Protein AF-A0A1B6NQI1-F1 (afdb_monomer_lite)

Sequence (82 aa):
TPSSAYSMAKAGLHALTQHMAMELADHSIRVNAVSPAVVKTPIYETFIDPAEMDDALAGFDSFHPIGRIGTPDDVANAIMFF

Radius of gyration: 16.11 Å; chains: 1; bounding box: 36×23×41 Å

Structure (mmCIF, N/CA/C/O backbone):
data_AF-A0A1B6NQI1-F1
#
_entry.id   AF-A0A1B6NQI1-F1
#
loop_
_atom_site.group_PDB
_atom_site.id
_atom_site.type_symbol
_atom_site.label_atom_id
_atom_site.label_alt_id
_atom_site.label_comp_id
_atom_site.label_asym_id
_atom_site.label_entity_id
_atom_site.label_seq_id
_atom_site.pdbx_PDB_ins_code
_atom_site.Cartn_x
_atom_site.Cartn_y
_atom_site.Cartn_z
_atom_site.occupancy
_atom_site.B_iso_or_equiv
_atom_site.auth_seq_id
_atom_site.auth_comp_id
_atom_site.auth_asym_id
_atom_site.auth_atom_id
_atom_site.pdbx_PDB_model_num
ATOM 1 N N . THR A 1 1 ? 18.198 -7.031 -2.292 1.00 55.03 1 THR A N 1
ATOM 2 C CA . THR A 1 1 ? 17.401 -5.846 -1.914 1.00 55.03 1 THR A CA 1
ATOM 3 C C . THR A 1 1 ? 17.193 -5.867 -0.411 1.00 55.03 1 THR A C 1
ATOM 5 O O . THR A 1 1 ? 16.633 -6.838 0.084 1.00 55.03 1 THR A O 1
ATOM 8 N N . PRO A 1 2 ? 17.696 -4.888 0.359 1.00 67.38 2 PRO A N 1
ATOM 9 C CA . PRO A 1 2 ? 17.407 -4.830 1.787 1.00 67.38 2 PRO A CA 1
ATOM 10 C C . PRO A 1 2 ? 15.926 -4.475 1.972 1.00 67.38 2 PRO A C 1
ATOM 12 O O . PRO A 1 2 ? 15.541 -3.314 1.903 1.00 67.38 2 PRO A O 1
ATOM 15 N N . SER A 1 3 ? 15.080 -5.486 2.149 1.00 85.06 3 SER A N 1
ATOM 16 C CA . SER A 1 3 ? 13.643 -5.312 2.373 1.00 85.06 3 SER A CA 1
ATOM 17 C C . SER A 1 3 ? 13.290 -5.209 3.855 1.00 85.06 3 SER A C 1
ATOM 19 O O . SER A 1 3 ? 12.219 -4.712 4.172 1.00 85.06 3 SER A O 1
ATOM 21 N N . SER A 1 4 ? 14.182 -5.600 4.774 1.00 94.81 4 SER A N 1
ATOM 22 C CA . SER A 1 4 ? 13.864 -5.758 6.201 1.00 94.81 4 SER A CA 1
ATOM 23 C C . SER A 1 4 ? 13.242 -4.515 6.847 1.00 94.81 4 SER A C 1
ATOM 25 O O . SER A 1 4 ? 12.207 -4.630 7.496 1.00 94.81 4 SER A O 1
ATOM 27 N N . ALA A 1 5 ? 13.818 -3.324 6.639 1.00 95.31 5 ALA A N 1
ATOM 28 C CA . ALA A 1 5 ? 13.282 -2.084 7.209 1.00 95.31 5 ALA A CA 1
ATOM 29 C C . ALA A 1 5 ? 11.913 -1.712 6.609 1.00 95.31 5 ALA A C 1
ATOM 31 O O . ALA A 1 5 ? 10.990 -1.355 7.340 1.00 95.31 5 ALA A O 1
ATOM 32 N N . TYR A 1 6 ? 11.763 -1.849 5.287 1.00 92.50 6 TYR A N 1
ATOM 33 C CA . TYR A 1 6 ? 10.505 -1.578 4.589 1.00 92.50 6 TYR A CA 1
ATOM 34 C C . TYR A 1 6 ? 9.407 -2.570 4.999 1.00 92.50 6 TYR A C 1
ATOM 36 O O . TYR A 1 6 ? 8.301 -2.166 5.348 1.00 92.50 6 TYR A O 1
ATOM 44 N N . SER A 1 7 ? 9.721 -3.867 5.018 1.00 94.69 7 SER A N 1
ATOM 45 C CA . SER A 1 7 ? 8.814 -4.940 5.429 1.00 94.69 7 SER A CA 1
ATOM 46 C C . SER A 1 7 ? 8.382 -4.791 6.885 1.00 94.69 7 SER A C 1
ATOM 48 O O . SER A 1 7 ? 7.193 -4.914 7.170 1.00 94.69 7 SER A O 1
ATOM 50 N N . MET A 1 8 ? 9.306 -4.458 7.794 1.00 96.56 8 MET A N 1
ATOM 51 C CA . MET A 1 8 ? 8.977 -4.143 9.187 1.00 96.56 8 MET A CA 1
ATOM 52 C C . MET A 1 8 ? 8.003 -2.961 9.270 1.00 96.56 8 MET A C 1
ATOM 54 O O . MET A 1 8 ? 6.991 -3.057 9.959 1.00 96.56 8 MET A O 1
ATOM 58 N N . ALA A 1 9 ? 8.261 -1.874 8.534 1.00 96.56 9 ALA A N 1
ATOM 59 C CA . ALA A 1 9 ? 7.372 -0.716 8.515 1.00 96.56 9 ALA A CA 1
ATOM 60 C C . ALA A 1 9 ? 5.964 -1.074 8.003 1.00 96.56 9 ALA A C 1
ATOM 62 O O . ALA A 1 9 ? 4.972 -0.675 8.609 1.00 96.56 9 ALA A O 1
ATOM 63 N N . LYS A 1 10 ? 5.851 -1.870 6.929 1.00 96.38 10 LYS A N 1
ATOM 64 C CA . LYS A 1 10 ? 4.550 -2.308 6.393 1.00 96.38 10 LYS A CA 1
ATOM 65 C C . LYS A 1 10 ? 3.807 -3.262 7.329 1.00 96.38 10 LYS A C 1
ATOM 67 O O . LYS A 1 10 ? 2.600 -3.108 7.492 1.00 96.38 10 LYS A O 1
ATOM 72 N N . ALA A 1 11 ? 4.504 -4.175 8.004 1.00 97.31 11 ALA A N 1
ATOM 73 C CA . ALA A 1 11 ? 3.906 -5.000 9.056 1.00 97.31 11 ALA A CA 1
ATOM 74 C C . ALA A 1 11 ? 3.389 -4.142 10.227 1.00 97.31 11 ALA A C 1
ATOM 76 O O . ALA A 1 11 ? 2.289 -4.374 10.727 1.00 97.31 11 ALA A O 1
ATOM 77 N N . GLY A 1 12 ? 4.137 -3.103 10.610 1.00 98.19 12 GLY A N 1
ATOM 78 C CA . GLY A 1 12 ? 3.706 -2.125 11.609 1.00 98.19 12 GLY A CA 1
ATOM 79 C C . GLY A 1 12 ? 2.428 -1.383 11.209 1.00 98.19 12 GLY A C 1
ATOM 80 O O . GLY A 1 12 ? 1.533 -1.236 12.037 1.00 98.19 12 GLY A O 1
ATOM 81 N N . LEU A 1 13 ? 2.294 -0.981 9.938 1.00 98.25 13 LEU A N 1
ATOM 82 C CA . LEU A 1 13 ? 1.064 -0.354 9.439 1.00 98.25 13 LEU A CA 1
ATOM 83 C C . LEU A 1 13 ? -0.150 -1.284 9.555 1.00 98.25 13 LEU A C 1
ATOM 85 O O . LEU A 1 13 ? -1.212 -0.821 9.951 1.00 98.25 13 LEU A O 1
ATOM 89 N N . HIS A 1 14 ? 0.002 -2.586 9.288 1.00 98.19 14 HIS A N 1
ATOM 90 C CA . HIS A 1 14 ? -1.088 -3.549 9.479 1.00 98.19 14 HIS A CA 1
ATOM 91 C C . HIS A 1 14 ? -1.560 -3.615 10.936 1.00 98.19 14 HIS A C 1
ATOM 93 O O . HIS A 1 14 ? -2.762 -3.543 11.195 1.00 98.19 14 HIS A O 1
ATOM 99 N N . ALA A 1 15 ? -0.621 -3.701 11.884 1.00 98.62 15 ALA A N 1
ATOM 100 C CA . ALA A 1 15 ? -0.950 -3.691 13.306 1.00 98.62 15 ALA A CA 1
ATOM 101 C C . ALA A 1 15 ? -1.622 -2.371 13.720 1.00 98.62 15 ALA A C 1
ATOM 103 O O . ALA A 1 15 ? -2.633 -2.395 14.419 1.00 98.62 15 ALA A O 1
ATOM 104 N N . LEU A 1 16 ? -1.106 -1.229 13.253 1.00 98.69 16 LEU A N 1
ATOM 105 C CA . LEU A 1 16 ? -1.675 0.090 13.531 1.00 98.69 16 LEU A CA 1
ATOM 106 C C . LEU A 1 16 ? -3.116 0.211 13.018 1.00 98.69 16 LEU A C 1
ATOM 108 O O . LEU A 1 16 ? -3.997 0.606 13.775 1.00 98.69 16 LEU A O 1
ATOM 112 N N . THR A 1 17 ? -3.371 -0.163 11.760 1.00 98.62 17 THR A N 1
ATOM 113 C CA . THR A 1 17 ? -4.713 -0.140 11.159 1.00 98.62 17 THR A CA 1
ATOM 114 C C . THR A 1 17 ? -5.707 -0.951 11.983 1.00 98.62 17 THR A C 1
ATOM 116 O O . THR A 1 17 ? -6.802 -0.465 12.255 1.00 98.62 17 THR A O 1
ATOM 119 N N . GLN A 1 18 ? -5.323 -2.158 12.413 1.00 98.56 18 GLN A N 1
ATOM 120 C CA . GLN A 1 18 ? -6.189 -3.020 13.215 1.00 98.56 18 GLN A CA 1
ATOM 121 C C . GLN A 1 18 ? -6.560 -2.375 14.557 1.00 98.56 18 GLN A C 1
ATOM 123 O O . GLN A 1 18 ? -7.738 -2.334 14.902 1.00 98.56 18 GLN A O 1
ATOM 128 N N . HIS A 1 19 ? -5.580 -1.859 15.303 1.00 98.69 19 HIS A N 1
ATOM 129 C CA . HIS A 1 19 ? -5.840 -1.280 16.624 1.00 98.69 19 HIS A CA 1
ATOM 130 C C . HIS A 1 19 ? -6.622 0.031 16.521 1.00 98.69 19 HIS A C 1
ATOM 132 O O . HIS A 1 19 ? -7.602 0.203 17.237 1.00 98.69 19 HIS A O 1
ATOM 138 N N . MET A 1 20 ? -6.296 0.897 15.556 1.00 98.75 20 MET A N 1
ATOM 139 C CA . MET A 1 20 ? -7.072 2.116 15.311 1.00 98.75 20 MET A CA 1
ATOM 140 C C . MET A 1 20 ? -8.533 1.824 14.954 1.00 98.75 20 MET A C 1
ATOM 142 O O . MET A 1 20 ? -9.423 2.543 15.399 1.00 98.75 20 MET A O 1
ATOM 146 N N . ALA A 1 21 ? -8.798 0.779 14.161 1.00 98.69 21 ALA A N 1
ATOM 147 C CA . ALA A 1 21 ? -10.167 0.386 13.838 1.00 98.69 21 ALA A CA 1
ATOM 148 C C . ALA A 1 21 ? -10.960 -0.015 15.095 1.00 98.69 21 ALA A C 1
ATOM 150 O O . ALA A 1 21 ? -12.145 0.291 15.182 1.00 98.69 21 ALA A O 1
ATOM 151 N N . MET A 1 22 ? -10.313 -0.672 16.065 1.00 98.56 22 MET A N 1
ATOM 152 C CA . MET A 1 22 ? -10.935 -1.052 17.338 1.00 98.56 22 MET A CA 1
ATOM 153 C C . MET A 1 22 ? -11.134 0.156 18.261 1.00 98.56 22 MET A C 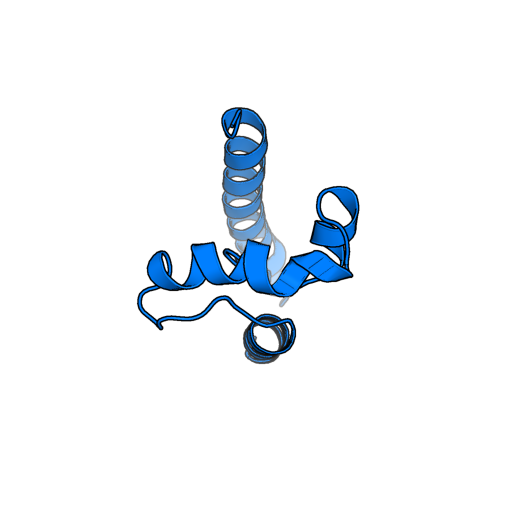1
ATOM 155 O O . MET A 1 22 ? -12.214 0.328 18.814 1.00 98.56 22 MET A O 1
ATOM 159 N N . GLU A 1 23 ? -10.115 1.005 18.401 1.00 98.75 23 GLU A N 1
ATOM 160 C CA . GLU A 1 23 ? -10.136 2.181 19.284 1.00 98.75 23 GLU A CA 1
ATOM 161 C C . GLU A 1 23 ? -11.154 3.239 18.844 1.00 98.75 23 GLU A C 1
ATOM 163 O O . GLU A 1 23 ? -11.744 3.922 19.678 1.00 98.75 23 GLU A O 1
ATOM 168 N N . LEU A 1 24 ? -11.379 3.381 17.535 1.00 98.75 24 LEU A N 1
ATOM 169 C CA . LEU A 1 24 ? -12.261 4.406 16.977 1.00 98.75 24 LEU A CA 1
ATOM 170 C C . LEU A 1 24 ? -13.673 3.892 16.645 1.00 98.75 24 LEU A C 1
ATOM 172 O O . LEU A 1 24 ? -14.509 4.663 16.161 1.00 98.75 24 LEU A O 1
ATOM 176 N N . ALA A 1 25 ? -13.963 2.618 16.927 1.00 98.56 25 ALA A N 1
ATOM 177 C CA . ALA A 1 25 ? -15.248 1.995 16.618 1.00 98.56 25 ALA A CA 1
ATOM 178 C C . ALA A 1 25 ? -16.426 2.692 17.321 1.00 98.56 25 ALA A C 1
ATOM 180 O O . ALA A 1 25 ? -17.441 2.967 16.679 1.00 98.56 25 ALA A O 1
ATOM 181 N N . ASP A 1 26 ? -16.270 3.063 18.597 1.00 98.44 26 ASP A N 1
ATOM 182 C CA . ASP A 1 26 ? -17.302 3.765 19.382 1.00 98.44 26 ASP A CA 1
ATOM 183 C C . ASP A 1 26 ? -17.624 5.159 18.818 1.00 98.44 26 ASP A C 1
ATOM 185 O O . ASP A 1 26 ? -18.713 5.699 19.020 1.00 98.44 26 ASP A O 1
ATOM 189 N N . HIS A 1 27 ? -16.699 5.726 18.041 1.00 98.62 27 HIS A N 1
ATOM 190 C CA . HIS A 1 27 ? -16.878 6.986 17.324 1.00 98.62 27 HIS A CA 1
ATOM 191 C C . HIS A 1 27 ? -17.475 6.802 15.920 1.00 98.62 27 HIS A C 1
ATOM 193 O O . HIS A 1 27 ? -17.582 7.773 15.174 1.00 98.62 27 HIS A O 1
ATOM 199 N N . SER A 1 28 ? -17.877 5.582 15.543 1.00 98.12 28 SER A N 1
ATOM 200 C CA . SER A 1 28 ? -18.365 5.237 14.198 1.00 98.12 28 SER A CA 1
ATOM 201 C C . SER A 1 28 ? -17.360 5.546 13.076 1.00 98.12 28 SER A C 1
ATOM 203 O O . SER A 1 28 ? -17.748 5.825 11.940 1.00 98.12 28 SER A O 1
ATOM 205 N N . ILE A 1 29 ? -16.058 5.4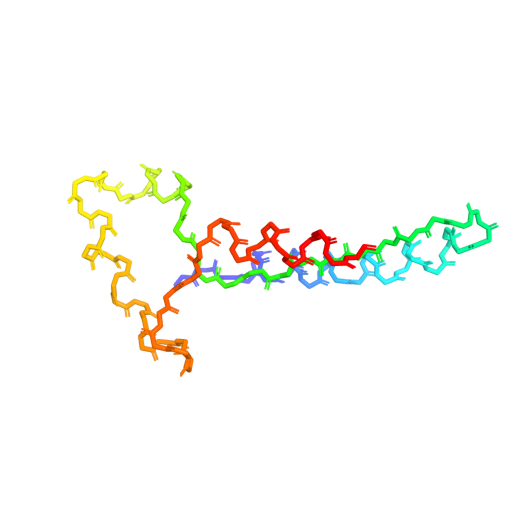87 13.376 1.00 98.38 29 ILE A N 1
ATOM 206 C CA . ILE A 1 29 ? -14.979 5.697 12.404 1.00 98.38 29 ILE A CA 1
ATOM 207 C C . ILE A 1 29 ? -14.401 4.339 12.004 1.00 98.38 29 ILE A C 1
ATOM 209 O O . ILE A 1 29 ? -14.022 3.531 12.848 1.00 98.38 29 ILE A O 1
ATOM 213 N N . ARG A 1 30 ? -14.302 4.095 10.694 1.00 97.94 30 ARG A N 1
ATOM 214 C CA . ARG A 1 30 ? -13.692 2.883 10.132 1.00 97.94 30 ARG A CA 1
ATOM 215 C C . ARG A 1 30 ? -12.270 3.175 9.680 1.00 97.94 30 ARG A C 1
ATOM 217 O O . ARG A 1 30 ? -12.014 4.215 9.078 1.00 97.94 30 ARG A O 1
ATOM 224 N N . VAL A 1 31 ? -11.368 2.227 9.912 1.00 98.31 31 VAL A N 1
ATOM 225 C CA . VAL A 1 31 ? -9.967 2.317 9.492 1.00 98.31 31 VAL A CA 1
ATOM 226 C C . VAL A 1 31 ? -9.604 1.035 8.755 1.00 98.31 31 VAL A C 1
ATOM 228 O O . VAL A 1 31 ? -9.740 -0.056 9.297 1.00 98.31 31 VAL A O 1
ATOM 231 N N . ASN A 1 32 ? -9.166 1.167 7.504 1.00 97.56 32 ASN A N 1
ATOM 232 C CA . ASN A 1 32 ? -8.767 0.054 6.645 1.00 97.56 32 ASN A CA 1
ATOM 233 C C . ASN A 1 32 ? -7.434 0.381 5.967 1.00 97.56 32 ASN A C 1
ATOM 235 O O . ASN A 1 32 ? -7.081 1.548 5.803 1.00 97.56 32 ASN A O 1
ATOM 239 N N . ALA A 1 33 ? -6.711 -0.655 5.550 1.00 97.31 33 ALA A N 1
ATOM 240 C CA . ALA A 1 33 ? -5.492 -0.527 4.763 1.00 97.31 33 ALA A CA 1
ATOM 241 C C . ALA A 1 33 ? -5.650 -1.282 3.443 1.00 97.31 33 ALA A C 1
ATOM 243 O O . ALA A 1 33 ? -6.118 -2.419 3.425 1.00 97.31 33 ALA A O 1
ATOM 244 N N . VAL A 1 34 ? -5.210 -0.658 2.351 1.00 96.94 34 VAL A N 1
ATOM 245 C CA . VAL A 1 34 ? -5.064 -1.299 1.041 1.00 96.94 34 VAL A CA 1
ATOM 246 C C . VAL A 1 34 ? -3.573 -1.522 0.808 1.00 96.94 34 VAL A C 1
ATOM 248 O O . VAL A 1 34 ? -2.796 -0.567 0.811 1.00 96.94 34 VAL A O 1
ATOM 251 N N . SER A 1 35 ? -3.176 -2.784 0.633 1.00 95.75 35 SER A N 1
ATOM 252 C CA . SER A 1 35 ? -1.774 -3.194 0.472 1.00 95.75 35 SER A CA 1
ATOM 253 C C . SER A 1 35 ? -1.507 -3.661 -0.962 1.00 95.75 35 SER A C 1
ATOM 255 O O . SER A 1 35 ? -1.614 -4.857 -1.238 1.00 95.75 35 SER A O 1
ATOM 257 N N . PRO A 1 36 ? -1.184 -2.743 -1.891 1.00 94.62 36 PRO A N 1
ATOM 258 C CA . PRO A 1 36 ? -0.830 -3.106 -3.256 1.00 94.62 36 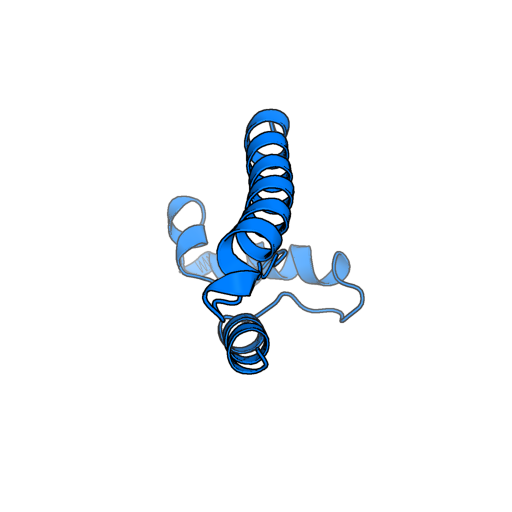PRO A CA 1
ATOM 259 C C . PRO A 1 36 ? 0.535 -3.806 -3.335 1.00 94.62 36 PRO A C 1
ATOM 261 O O . PRO A 1 36 ? 1.411 -3.599 -2.493 1.00 94.62 36 PRO A O 1
ATOM 264 N N . ALA A 1 37 ? 0.708 -4.601 -4.393 1.00 92.56 37 ALA A N 1
ATOM 265 C CA . ALA A 1 37 ? 1.999 -5.123 -4.836 1.00 92.56 37 ALA A CA 1
ATOM 266 C C . ALA A 1 37 ? 2.626 -4.161 -5.868 1.00 92.56 37 ALA A C 1
ATOM 268 O O . ALA A 1 37 ? 2.742 -2.965 -5.598 1.00 92.56 37 ALA A O 1
ATOM 269 N N . VAL A 1 38 ? 3.027 -4.647 -7.048 1.00 94.31 38 VAL A N 1
ATOM 270 C CA . VAL A 1 38 ? 3.543 -3.789 -8.126 1.00 94.31 38 VAL A CA 1
ATOM 271 C C . VAL A 1 38 ? 2.374 -3.085 -8.811 1.00 94.31 38 VAL A C 1
ATOM 273 O O . VAL A 1 38 ? 1.474 -3.736 -9.341 1.00 94.31 38 VAL A O 1
ATOM 276 N N . VAL A 1 39 ? 2.386 -1.751 -8.797 1.00 95.38 39 VAL A N 1
ATOM 277 C CA . VAL A 1 39 ? 1.359 -0.907 -9.425 1.00 95.38 39 VAL A CA 1
ATOM 278 C C . VAL A 1 39 ? 2.044 0.190 -10.216 1.00 95.38 39 VAL A C 1
ATOM 280 O O . VAL A 1 39 ? 2.801 0.963 -9.630 1.00 95.38 39 VAL A O 1
ATOM 283 N N . LYS A 1 40 ? 1.762 0.295 -11.519 1.00 94.12 40 LYS A N 1
ATOM 284 C CA . LYS A 1 40 ? 2.370 1.318 -12.381 1.00 94.12 40 LYS A CA 1
ATOM 285 C C . LYS A 1 40 ? 1.986 2.714 -11.889 1.00 94.12 40 LYS A C 1
ATOM 287 O O . LYS A 1 40 ? 0.858 3.163 -12.068 1.00 94.12 40 LYS A O 1
ATOM 292 N N . THR A 1 41 ? 2.936 3.397 -11.262 1.00 93.88 41 THR A N 1
ATOM 293 C CA . THR A 1 41 ? 2.785 4.759 -10.740 1.00 93.88 41 THR A CA 1
ATOM 294 C C . THR A 1 41 ? 4.055 5.564 -11.028 1.00 93.88 41 THR A C 1
ATOM 296 O O . THR A 1 41 ? 5.116 4.957 -11.207 1.00 93.88 41 THR A O 1
ATOM 299 N N . PRO A 1 42 ? 4.000 6.909 -10.999 1.00 93.19 42 PRO A N 1
ATOM 300 C CA . PRO A 1 42 ? 5.182 7.751 -11.213 1.00 93.19 42 PRO A CA 1
ATOM 301 C C . PRO A 1 42 ? 6.324 7.535 -10.203 1.00 93.19 42 PRO A C 1
ATOM 303 O O . PRO A 1 42 ? 7.422 8.036 -10.409 1.00 93.19 42 PRO A O 1
ATOM 306 N N . ILE A 1 43 ? 6.120 6.777 -9.110 1.00 91.81 43 ILE A N 1
ATOM 307 C CA . ILE A 1 43 ? 7.180 6.504 -8.123 1.00 91.81 43 ILE A CA 1
ATOM 308 C C . ILE A 1 43 ? 8.405 5.837 -8.757 1.00 91.81 43 ILE A C 1
ATOM 310 O O . ILE A 1 43 ? 9.531 6.070 -8.323 1.00 91.81 43 ILE A O 1
ATOM 314 N N . TYR A 1 44 ? 8.196 5.026 -9.794 1.00 91.50 44 TYR A N 1
ATOM 315 C CA . TYR A 1 44 ? 9.270 4.317 -10.473 1.00 91.50 44 TYR A CA 1
ATOM 316 C C . TYR A 1 44 ? 10.167 5.244 -11.295 1.00 91.50 44 TYR A C 1
ATOM 318 O O . TYR A 1 44 ? 11.324 4.901 -11.506 1.00 91.50 44 TYR A O 1
ATOM 326 N N . GLU A 1 45 ? 9.700 6.441 -11.667 1.00 92.12 45 GLU A N 1
ATOM 327 C CA . GLU A 1 45 ? 10.497 7.437 -12.407 1.00 92.12 45 GLU A CA 1
ATOM 328 C C . GLU A 1 45 ? 11.700 7.935 -11.588 1.00 92.12 45 GLU A C 1
ATOM 330 O O . GLU A 1 45 ? 12.649 8.497 -12.123 1.00 92.12 45 GLU A O 1
ATOM 335 N N . THR A 1 46 ? 11.696 7.695 -10.272 1.00 91.31 46 THR A N 1
ATOM 336 C CA . THR A 1 46 ? 12.835 8.001 -9.394 1.00 91.31 46 THR A CA 1
ATOM 337 C C . THR A 1 46 ? 14.000 7.014 -9.535 1.00 91.31 46 THR A C 1
ATOM 339 O O . THR A 1 46 ? 15.100 7.306 -9.065 1.00 91.31 46 THR A O 1
ATOM 342 N N . PHE A 1 47 ? 13.779 5.862 -10.179 1.00 88.06 47 PHE A N 1
ATOM 343 C CA . PHE A 1 47 ? 14.772 4.791 -10.325 1.00 88.06 47 PHE A CA 1
ATOM 344 C C . PHE A 1 47 ? 14.858 4.204 -11.746 1.00 88.06 47 PHE A C 1
ATOM 346 O O . PHE A 1 47 ? 15.778 3.433 -12.009 1.00 88.06 47 PHE A O 1
ATOM 353 N N . ILE A 1 48 ? 13.912 4.526 -12.635 1.00 92.38 48 ILE A N 1
ATOM 354 C CA . ILE A 1 48 ? 13.776 3.992 -13.998 1.00 92.38 48 ILE A CA 1
ATOM 355 C C . ILE A 1 48 ? 13.505 5.165 -14.945 1.00 92.38 48 ILE A C 1
ATOM 357 O O . ILE A 1 48 ? 12.669 6.016 -14.635 1.00 92.38 48 ILE A O 1
ATOM 361 N N . ASP A 1 49 ? 14.187 5.213 -16.091 1.00 93.69 49 ASP A N 1
ATOM 362 C CA . ASP A 1 49 ? 13.889 6.204 -17.129 1.00 93.69 49 ASP A CA 1
ATOM 363 C C . ASP A 1 49 ? 12.436 6.019 -17.616 1.00 93.69 49 ASP A C 1
ATOM 365 O O . ASP A 1 49 ? 12.034 4.886 -17.905 1.00 93.69 49 ASP A O 1
ATOM 369 N N . PRO A 1 50 ? 11.623 7.088 -17.727 1.00 91.19 50 PRO A N 1
ATOM 370 C CA . PRO A 1 50 ? 10.257 6.989 -18.238 1.00 91.19 50 PRO A CA 1
ATOM 371 C C . PRO A 1 50 ? 10.134 6.249 -19.579 1.00 91.19 50 PRO A C 1
ATOM 373 O O . PRO A 1 50 ? 9.124 5.583 -19.805 1.00 91.19 50 PRO A O 1
ATOM 376 N N . ALA A 1 51 ? 11.146 6.330 -20.450 1.00 92.88 51 ALA A N 1
ATOM 377 C CA . ALA A 1 51 ? 11.168 5.632 -21.733 1.00 92.88 51 ALA A CA 1
ATOM 378 C C . ALA A 1 51 ? 11.327 4.105 -21.599 1.00 92.88 51 ALA A C 1
ATOM 380 O O . ALA A 1 51 ? 10.909 3.375 -22.493 1.00 92.88 51 ALA A O 1
ATOM 381 N N . GLU A 1 52 ? 11.893 3.620 -20.491 1.00 93.06 52 GLU A N 1
ATOM 382 C CA . GLU A 1 52 ? 12.136 2.194 -20.213 1.00 93.06 52 GLU A CA 1
ATOM 383 C C . GLU A 1 52 ? 11.110 1.595 -19.236 1.00 93.06 52 GLU A C 1
ATOM 385 O O . GLU A 1 52 ? 11.152 0.405 -18.921 1.00 93.06 52 GLU A O 1
ATOM 390 N N . MET A 1 53 ? 10.177 2.414 -18.741 1.00 91.50 53 MET A N 1
ATOM 391 C CA . MET A 1 53 ? 9.235 2.064 -17.677 1.00 91.50 53 MET A CA 1
ATOM 392 C C . MET A 1 53 ? 8.421 0.806 -17.984 1.00 91.50 53 MET A C 1
ATOM 394 O O . MET A 1 53 ? 8.283 -0.071 -17.132 1.00 91.50 53 MET A O 1
ATOM 398 N N . ASP A 1 54 ? 7.857 0.734 -19.188 1.00 89.88 54 ASP A N 1
ATOM 399 C CA . ASP A 1 54 ? 6.950 -0.349 -19.567 1.00 89.88 54 ASP A CA 1
ATOM 400 C C . ASP A 1 54 ? 7.682 -1.684 -19.669 1.00 89.88 54 ASP A C 1
ATOM 402 O O . ASP A 1 54 ? 7.228 -2.674 -19.096 1.00 89.88 54 ASP A O 1
ATOM 406 N N . ASP A 1 55 ? 8.858 -1.690 -20.291 1.00 91.94 55 ASP A N 1
ATOM 407 C CA . ASP A 1 55 ? 9.680 -2.891 -20.421 1.00 91.94 55 ASP A CA 1
ATOM 408 C C . ASP A 1 55 ? 10.223 -3.351 -19.060 1.00 91.94 55 ASP A C 1
ATOM 410 O O . ASP A 1 55 ? 10.206 -4.544 -18.744 1.00 91.94 55 ASP A O 1
ATOM 414 N N . ALA A 1 56 ? 10.653 -2.409 -18.213 1.00 91.06 56 ALA A N 1
ATOM 415 C CA . ALA A 1 56 ? 11.149 -2.715 -16.875 1.00 91.06 56 ALA A CA 1
ATOM 416 C C . ALA A 1 56 ? 10.055 -3.309 -15.973 1.00 91.06 56 ALA A C 1
ATOM 418 O O . ALA A 1 56 ? 10.320 -4.217 -15.178 1.00 91.06 56 ALA A O 1
ATOM 419 N N . LEU A 1 57 ? 8.821 -2.812 -16.091 1.00 92.19 57 LEU A N 1
ATOM 420 C CA . LEU A 1 57 ? 7.697 -3.275 -15.286 1.00 92.19 57 LEU A CA 1
ATOM 421 C C . LEU A 1 57 ? 7.050 -4.562 -15.822 1.00 92.19 57 LEU A C 1
ATOM 423 O O . LEU A 1 57 ? 6.565 -5.356 -15.013 1.00 92.19 57 LEU A O 1
ATOM 427 N N . ALA A 1 58 ? 7.108 -4.825 -17.132 1.00 89.75 58 ALA A N 1
ATOM 428 C CA . ALA A 1 58 ? 6.595 -6.057 -17.745 1.00 89.75 58 ALA A CA 1
ATOM 429 C C . ALA A 1 58 ? 7.230 -7.328 -17.148 1.00 89.75 58 ALA A C 1
ATOM 431 O O . ALA A 1 58 ? 6.583 -8.369 -17.025 1.00 89.75 58 ALA A O 1
ATOM 432 N N . GLY A 1 59 ? 8.482 -7.240 -16.679 1.00 89.56 59 GLY A N 1
ATOM 433 C CA . GLY A 1 59 ? 9.156 -8.338 -15.978 1.00 89.56 59 GLY A CA 1
ATOM 434 C C . GLY A 1 59 ? 8.429 -8.825 -14.714 1.00 89.56 59 GLY A C 1
ATOM 435 O O . GLY A 1 59 ? 8.614 -9.971 -14.301 1.00 89.56 59 GLY A O 1
ATOM 436 N N . PHE A 1 60 ? 7.569 -7.995 -14.115 1.00 92.88 60 PHE A N 1
ATOM 437 C CA . PHE A 1 60 ? 6.807 -8.337 -12.913 1.00 92.88 60 PHE A CA 1
ATOM 438 C C . PHE A 1 60 ? 5.457 -8.998 -13.203 1.00 92.88 60 PHE A C 1
ATOM 440 O O . PHE A 1 60 ? 4.849 -9.523 -12.270 1.00 92.88 60 PHE A O 1
ATOM 447 N N . ASP A 1 61 ? 4.978 -9.029 -14.448 1.00 93.56 61 ASP A N 1
ATOM 448 C CA . ASP A 1 61 ? 3.664 -9.599 -14.777 1.00 93.56 61 ASP A CA 1
ATOM 449 C C . ASP A 1 61 ? 3.548 -11.060 -14.327 1.00 93.56 61 ASP A C 1
ATOM 451 O O . ASP A 1 61 ? 2.555 -11.456 -13.718 1.00 93.56 61 ASP A O 1
ATOM 455 N N . SER A 1 62 ? 4.617 -11.838 -14.515 1.00 93.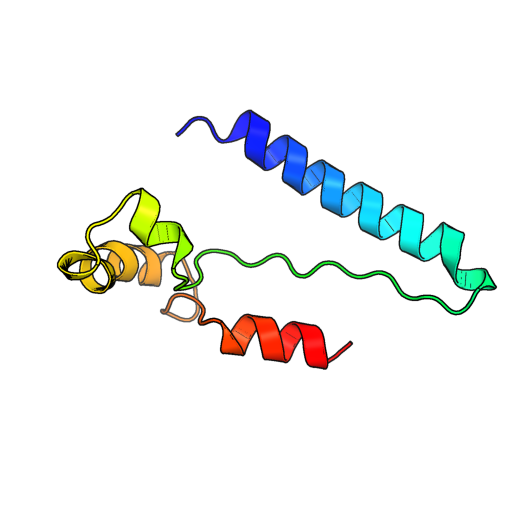94 62 SER A N 1
ATOM 456 C CA . SER A 1 62 ? 4.672 -13.252 -14.121 1.00 93.94 62 SER A CA 1
ATOM 457 C C . SER A 1 62 ? 4.693 -13.496 -12.605 1.00 93.94 62 SER A C 1
ATOM 459 O O . SER A 1 62 ? 4.427 -14.614 -12.166 1.00 93.94 62 SER A O 1
ATOM 461 N 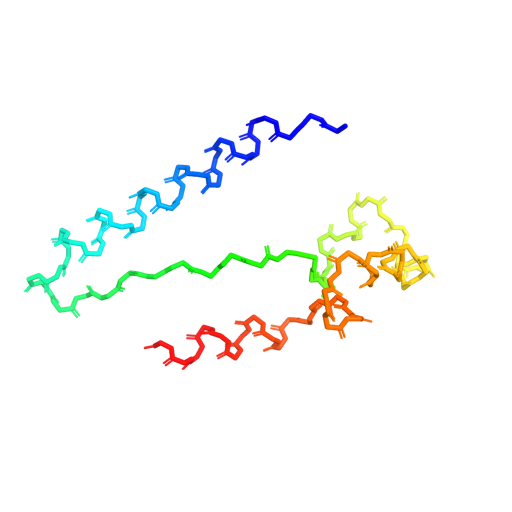N . PHE A 1 63 ? 4.974 -12.474 -11.785 1.00 92.56 63 PHE A N 1
ATOM 462 C CA . PHE A 1 63 ? 4.890 -12.584 -10.321 1.00 92.56 63 PHE A CA 1
ATOM 463 C C . PHE A 1 63 ? 3.446 -12.528 -9.820 1.00 92.56 63 PHE A C 1
ATOM 465 O O . PHE A 1 63 ? 3.167 -12.927 -8.688 1.00 92.56 63 PHE A O 1
ATOM 472 N N . HIS A 1 64 ? 2.529 -12.032 -10.649 1.00 93.75 64 HIS A N 1
ATOM 473 C CA . HIS A 1 64 ? 1.132 -11.858 -10.301 1.00 93.75 64 HIS A CA 1
ATOM 474 C C . HIS A 1 64 ? 0.316 -12.956 -10.996 1.00 93.75 64 HIS A C 1
ATOM 476 O O . HIS A 1 64 ? 0.329 -13.033 -12.222 1.00 93.75 64 HIS A O 1
ATOM 482 N N . PRO A 1 65 ? -0.457 -13.785 -10.268 1.00 94.50 65 PRO A N 1
ATOM 483 C CA . PRO A 1 65 ? -1.268 -14.842 -10.884 1.00 94.50 65 PRO A CA 1
ATOM 484 C C . PRO A 1 65 ? -2.267 -14.355 -11.947 1.00 94.50 65 PRO A C 1
ATOM 486 O O . PRO A 1 65 ? -2.691 -15.134 -12.794 1.00 94.50 65 PRO A O 1
ATOM 489 N N . ILE A 1 66 ? -2.634 -13.070 -11.916 1.00 93.94 66 ILE A N 1
ATOM 490 C CA . ILE A 1 66 ? -3.507 -12.428 -12.910 1.00 93.94 66 ILE A CA 1
ATOM 491 C C . ILE A 1 66 ? -2.792 -12.105 -14.235 1.00 93.94 66 ILE A C 1
ATOM 493 O O . ILE A 1 66 ? -3.435 -11.629 -15.165 1.00 93.94 66 ILE A O 1
ATOM 497 N N . GLY A 1 67 ? -1.475 -12.330 -14.317 1.00 95.19 67 GLY A N 1
ATOM 498 C CA . GLY A 1 67 ? -0.661 -12.132 -15.517 1.00 95.19 67 GLY A CA 1
ATOM 499 C C . GLY A 1 67 ? -0.391 -10.673 -15.884 1.00 95.19 67 GLY A C 1
ATOM 500 O O . GLY A 1 67 ? 0.012 -10.412 -17.010 1.00 95.19 67 GLY A O 1
ATOM 501 N N . ARG A 1 68 ? -0.642 -9.732 -14.967 1.00 95.31 68 ARG A N 1
ATOM 502 C CA . ARG A 1 68 ? -0.339 -8.306 -15.130 1.00 95.31 68 ARG A CA 1
ATOM 503 C C . ARG A 1 68 ? -0.027 -7.644 -13.793 1.00 95.31 68 ARG A C 1
ATOM 505 O O . ARG A 1 68 ? -0.556 -8.060 -12.759 1.00 95.31 68 ARG A O 1
ATOM 512 N N . ILE A 1 69 ? 0.741 -6.564 -13.823 1.00 95.81 69 ILE A N 1
ATOM 513 C CA . ILE A 1 69 ? 0.829 -5.622 -12.702 1.00 95.81 69 ILE A CA 1
ATOM 514 C C . ILE A 1 69 ? -0.474 -4.826 -12.502 1.00 9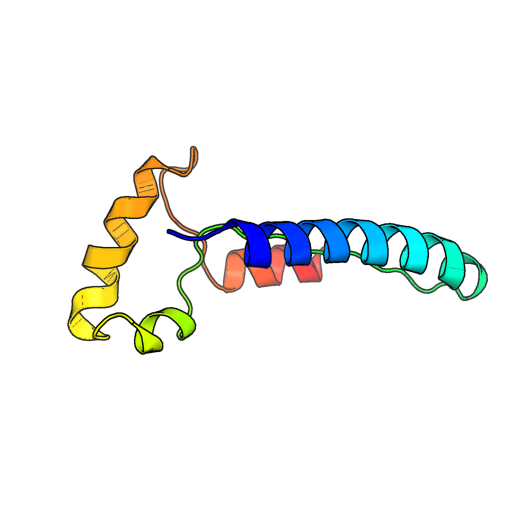5.81 69 ILE A C 1
ATOM 516 O O . ILE A 1 69 ? -1.363 -4.780 -13.362 1.00 95.81 69 ILE A O 1
ATOM 520 N N . GLY A 1 70 ? -0.593 -4.185 -11.339 1.00 95.44 70 GLY A N 1
ATOM 521 C CA . GLY A 1 70 ? -1.715 -3.308 -11.025 1.00 95.44 70 GLY A CA 1
ATOM 522 C C . GLY A 1 70 ? -1.627 -1.938 -11.702 1.00 95.44 70 GLY A C 1
ATOM 523 O O . GLY A 1 70 ? -0.556 -1.453 -12.075 1.00 95.44 70 GLY A O 1
ATOM 524 N N . THR A 1 71 ? -2.776 -1.282 -11.792 1.00 95.50 71 THR A N 1
ATOM 525 C CA . THR A 1 71 ? -2.952 0.107 -12.229 1.00 95.50 71 THR A CA 1
ATOM 526 C C . THR A 1 71 ? -3.412 0.979 -11.054 1.00 95.50 71 THR A C 1
ATOM 528 O O . THR A 1 71 ? -3.934 0.449 -10.067 1.00 95.50 71 THR A O 1
ATOM 531 N N . PRO A 1 72 ? -3.254 2.313 -11.124 1.00 96.06 72 PRO A N 1
ATOM 532 C CA . PRO A 1 72 ? -3.804 3.212 -10.109 1.00 96.06 72 PRO A CA 1
ATOM 533 C C . PRO A 1 72 ? -5.314 3.022 -9.908 1.00 96.06 72 PRO A C 1
ATOM 535 O O . PRO A 1 72 ? -5.786 3.061 -8.772 1.00 96.06 72 PRO A O 1
ATOM 538 N N . ASP A 1 73 ? -6.048 2.736 -10.985 1.00 97.06 73 ASP A N 1
ATOM 539 C CA . ASP A 1 73 ? -7.491 2.501 -10.941 1.00 97.06 73 ASP A CA 1
ATOM 540 C C . ASP A 1 73 ? -7.851 1.223 -10.171 1.00 97.06 73 ASP A C 1
ATOM 542 O O . ASP A 1 73 ? -8.840 1.218 -9.442 1.00 97.06 73 ASP A O 1
ATOM 546 N N . ASP A 1 74 ? -7.044 0.155 -10.248 1.00 96.25 74 ASP A N 1
ATOM 547 C CA . ASP A 1 74 ? -7.261 -1.053 -9.432 1.00 96.25 74 ASP A CA 1
ATOM 548 C C . ASP A 1 74 ? -7.232 -0.713 -7.927 1.00 96.25 74 ASP A C 1
ATOM 550 O O . ASP A 1 74 ? -8.072 -1.178 -7.154 1.00 96.25 74 ASP A O 1
ATOM 554 N N . VAL A 1 75 ? -6.289 0.143 -7.510 1.00 96.94 75 VAL A N 1
ATOM 555 C CA . VAL A 1 75 ? -6.158 0.592 -6.114 1.00 96.94 75 VAL A CA 1
ATOM 556 C C . VAL A 1 75 ? -7.293 1.543 -5.735 1.00 96.94 75 VAL A C 1
ATOM 558 O O . VAL A 1 75 ? -7.878 1.398 -4.663 1.00 96.94 75 VAL A O 1
ATOM 561 N N . ALA A 1 76 ? -7.634 2.492 -6.610 1.00 97.06 76 ALA A N 1
ATOM 562 C CA . ALA A 1 76 ? -8.720 3.439 -6.377 1.00 97.06 76 ALA A CA 1
ATOM 563 C C . ALA A 1 76 ? -10.066 2.720 -6.208 1.00 97.06 76 ALA A C 1
ATOM 565 O O . ALA A 1 76 ? -10.794 2.994 -5.256 1.00 97.06 76 ALA A O 1
ATOM 566 N N . ASN A 1 77 ? -10.360 1.742 -7.067 1.00 97.00 77 ASN A N 1
ATOM 567 C CA . ASN A 1 77 ? -11.569 0.926 -6.975 1.00 97.00 77 ASN A CA 1
ATOM 568 C C . ASN A 1 77 ? -11.624 0.118 -5.669 1.00 97.00 77 ASN A C 1
ATOM 570 O O . ASN A 1 77 ? -12.688 0.022 -5.059 1.00 97.00 77 ASN A O 1
ATOM 574 N N . ALA A 1 78 ? -10.488 -0.414 -5.202 1.00 95.62 78 ALA A N 1
ATOM 575 C CA . ALA A 1 78 ? -10.417 -1.102 -3.914 1.00 95.62 78 ALA A CA 1
ATOM 576 C C . ALA A 1 78 ? -10.698 -0.159 -2.733 1.00 95.62 78 ALA A C 1
ATOM 578 O O . ALA A 1 78 ? -11.377 -0.553 -1.792 1.00 95.62 78 ALA A O 1
ATOM 579 N N . ILE A 1 79 ? -10.209 1.084 -2.782 1.00 96.94 79 ILE A N 1
ATOM 580 C CA . ILE A 1 79 ? -10.472 2.094 -1.746 1.00 96.94 79 ILE A CA 1
ATOM 581 C C . ILE A 1 79 ? -11.949 2.504 -1.752 1.00 96.94 79 ILE A C 1
ATOM 583 O O . ILE A 1 79 ? -12.563 2.536 -0.693 1.00 96.94 79 ILE A O 1
ATOM 587 N N . MET A 1 80 ? -12.521 2.772 -2.929 1.00 96.69 80 MET A N 1
ATOM 588 C CA . MET A 1 80 ? -13.909 3.233 -3.089 1.00 96.69 80 MET A CA 1
ATOM 589 C C . MET A 1 80 ? -14.964 2.207 -2.657 1.00 96.69 80 MET A C 1
ATOM 591 O O . MET A 1 80 ? -16.115 2.579 -2.436 1.00 96.69 80 MET A O 1
ATOM 595 N N . PHE A 1 81 ? -14.605 0.923 -2.565 1.00 92.75 81 PHE A N 1
ATOM 596 C CA . PHE A 1 81 ? -15.501 -0.122 -2.068 1.00 92.75 81 PHE A CA 1
ATOM 597 C C . PHE A 1 81 ? -15.825 0.032 -0.574 1.00 92.75 81 PHE A C 1
ATOM 599 O O . PHE A 1 81 ? -16.926 -0.328 -0.152 1.00 92.75 81 PHE A O 1
ATOM 606 N N . PHE A 1 82 ? -14.871 0.526 0.221 1.00 77.19 82 PHE A N 1
ATOM 607 C CA . PHE A 1 82 ? -15.024 0.677 1.666 1.00 77.19 82 PHE A CA 1
ATOM 608 C C . PHE A 1 82 ? -15.688 2.002 2.012 1.00 77.19 82 PHE A C 1
ATOM 610 O O . PHE A 1 82 ? -16.565 1.963 2.901 1.00 77.19 82 PHE A O 1
#

Foldseek 3Di:
DPCPVVVVVVVVVVVVQVVCQVVCVVVVDHGDDDDFDAEDDCVCVVPDPPVCSVVVQLVCLVVDPVSHHHYPVVRVVVVVVD

Organism: NCBI:txid412755

InterPro domains:
  IPR002347 Short-chain dehydrogenase/reductase SDR [PF13561] (4-81)
  IPR002347 Short-chain dehydrogenase/reductase SDR [PR00081] (6-25)
  IPR002347 Short-chain dehydrogenase/reductase SDR [PR00081] (27-44)
  IPR002347 Short-chain dehydrogenase/reductase SDR [PR00081] (65-82)
  IPR036291 NAD(P)-binding domain superfamily [SSF51735] (4-81)

pLDDT: mean 94.06, std 6.34, range [55.03, 98.75]

Secondary structure (DSSP, 8-state):
---HHHHHHHHHHHHHHHHHHHHTGGGT--------SSB--GGGGGTS-GGGHHHHHHTTGGGSTTSS-B-HHHHHHHHHT-